Protein AF-A0A9X9M4N9-F1 (afdb_monomer)

Structure (mmCIF, N/CA/C/O backbone):
data_AF-A0A9X9M4N9-F1
#
_entry.id   AF-A0A9X9M4N9-F1
#
loop_
_atom_site.group_PDB
_atom_site.id
_atom_site.type_symbol
_atom_site.label_atom_id
_atom_site.label_alt_id
_atom_site.label_comp_id
_atom_site.label_asym_id
_atom_site.label_entity_id
_atom_site.label_seq_id
_atom_site.pdbx_PDB_ins_code
_atom_site.Cartn_x
_atom_site.Cartn_y
_atom_site.Cartn_z
_atom_site.occupancy
_atom_site.B_iso_or_equiv
_atom_site.auth_seq_id
_atom_site.auth_comp_id
_atom_site.auth_asym_id
_atom_site.auth_atom_id
_atom_site.pdbx_PDB_model_num
ATOM 1 N N . GLY A 1 1 ? -50.196 -6.928 41.229 1.00 51.41 1 GLY A N 1
ATOM 2 C CA . GLY A 1 1 ? -49.384 -5.800 40.722 1.00 51.41 1 GLY A CA 1
ATOM 3 C C . GLY A 1 1 ? -48.026 -5.806 41.400 1.00 51.41 1 GLY A C 1
ATOM 4 O O . GLY A 1 1 ? -47.978 -6.095 42.588 1.00 51.41 1 GLY A O 1
ATOM 5 N N . ARG A 1 2 ? -46.922 -5.563 40.679 1.00 54.19 2 ARG A N 1
ATOM 6 C CA . ARG A 1 2 ? -45.581 -5.487 41.298 1.00 54.19 2 ARG A CA 1
ATOM 7 C C . ARG A 1 2 ? -45.453 -4.186 42.097 1.00 54.19 2 ARG A C 1
ATOM 9 O O . ARG A 1 2 ? -45.786 -3.125 41.583 1.00 54.19 2 ARG A O 1
ATOM 16 N N . GLY A 1 3 ? -44.995 -4.278 43.347 1.00 59.34 3 GLY A N 1
ATOM 17 C CA . GLY A 1 3 ? -44.914 -3.141 44.268 1.00 59.34 3 GLY A CA 1
ATOM 18 C C . GLY A 1 3 ? -43.781 -2.142 43.954 1.00 59.34 3 GLY A C 1
ATOM 19 O O . GLY A 1 3 ? -42.784 -2.514 43.325 1.00 59.34 3 GLY A O 1
ATOM 20 N N . PRO A 1 4 ? -43.881 -0.891 44.446 1.00 64.69 4 PRO A N 1
ATOM 21 C CA . PRO A 1 4 ? -42.991 0.227 44.097 1.00 64.69 4 PRO A CA 1
ATOM 22 C C . PRO A 1 4 ? -41.491 -0.033 44.334 1.00 64.69 4 PRO A C 1
ATOM 24 O O . PRO A 1 4 ? -40.653 0.411 43.553 1.00 64.69 4 PRO A O 1
ATOM 27 N N . ARG A 1 5 ? -41.124 -0.832 45.346 1.00 63.84 5 ARG A N 1
ATOM 28 C CA . ARG A 1 5 ? -39.720 -1.192 45.640 1.00 63.84 5 ARG A CA 1
ATOM 29 C C . ARG A 1 5 ? -39.052 -2.030 44.539 1.00 63.84 5 ARG A C 1
ATOM 31 O O . ARG A 1 5 ? -37.854 -1.889 44.306 1.00 63.84 5 ARG A O 1
ATOM 38 N N . GLN A 1 6 ? -39.804 -2.883 43.839 1.00 64.31 6 GLN A N 1
ATOM 39 C CA . GLN A 1 6 ? -39.253 -3.722 42.763 1.00 64.31 6 GLN A CA 1
ATOM 40 C C . GLN A 1 6 ? -38.941 -2.907 41.500 1.00 64.31 6 GLN A C 1
ATOM 42 O O . GLN A 1 6 ? -37.981 -3.216 40.794 1.00 64.31 6 GLN A O 1
ATOM 47 N N . LEU A 1 7 ? -39.722 -1.851 41.244 1.00 65.50 7 LEU A N 1
ATOM 48 C CA . LEU A 1 7 ? -39.514 -0.932 40.124 1.00 65.50 7 LEU A CA 1
ATOM 49 C C . LEU A 1 7 ? -38.245 -0.090 40.322 1.00 65.50 7 LEU A C 1
ATOM 51 O O . LEU A 1 7 ? -37.432 -0.006 39.406 1.00 65.50 7 LEU A O 1
ATOM 55 N N . VAL A 1 8 ? -38.009 0.430 41.532 1.00 66.75 8 VAL A N 1
ATOM 56 C CA . VAL A 1 8 ? -36.787 1.188 41.875 1.00 66.75 8 VAL A CA 1
ATOM 57 C C . VAL A 1 8 ? -35.520 0.331 41.715 1.00 66.75 8 VAL A C 1
ATOM 59 O O . VAL A 1 8 ? -34.532 0.770 41.128 1.00 66.75 8 VAL A O 1
ATOM 62 N N . LEU A 1 9 ? -35.556 -0.932 42.158 1.00 68.81 9 LEU A N 1
ATOM 63 C CA . LEU A 1 9 ? -34.437 -1.872 41.992 1.00 68.81 9 LEU A CA 1
ATOM 64 C C . LEU A 1 9 ? -34.183 -2.253 40.524 1.00 68.81 9 LEU A C 1
ATOM 66 O O . LEU A 1 9 ? -33.038 -2.457 40.118 1.00 68.81 9 LEU A O 1
ATOM 70 N N . ALA A 1 10 ? -35.235 -2.384 39.713 1.00 70.75 10 ALA A N 1
ATOM 71 C CA . ALA A 1 10 ? -35.099 -2.614 38.275 1.00 70.75 10 ALA A CA 1
ATOM 72 C C . ALA A 1 10 ? -34.482 -1.397 37.563 1.00 70.75 10 ALA A C 1
ATOM 74 O O . ALA A 1 10 ? -33.602 -1.565 36.718 1.00 70.75 10 ALA A O 1
ATOM 75 N N . TRP A 1 11 ? -34.878 -0.187 37.962 1.00 71.19 11 TRP A N 1
ATOM 76 C CA . TRP A 1 11 ? -34.342 1.064 37.430 1.00 71.19 11 TRP A CA 1
ATOM 77 C C . TRP A 1 11 ? -32.851 1.235 37.758 1.00 71.19 11 TRP A C 1
ATOM 79 O O . TRP A 1 11 ? -32.049 1.482 36.862 1.00 71.19 11 TRP A O 1
ATOM 89 N N . SER A 1 12 ? -32.451 0.944 39.002 1.00 81.94 12 SER A N 1
ATOM 90 C CA . SER A 1 12 ? -31.039 0.957 39.415 1.00 81.94 12 SER A CA 1
ATOM 91 C C . SER A 1 12 ? -30.179 -0.057 38.645 1.00 81.94 12 SER A C 1
ATOM 93 O O . SER A 1 12 ? -29.041 0.237 38.283 1.00 81.94 12 SER A O 1
ATOM 95 N N . ARG A 1 13 ? -30.715 -1.248 38.339 1.00 87.38 13 ARG A N 1
ATOM 96 C CA . ARG A 1 13 ? -30.009 -2.247 37.515 1.00 87.38 13 ARG A CA 1
ATOM 97 C C . ARG A 1 13 ? -29.812 -1.775 36.079 1.00 87.38 13 ARG A C 1
ATOM 99 O O . ARG A 1 13 ? -28.719 -1.932 35.541 1.00 87.38 13 ARG A O 1
ATOM 106 N N . ARG A 1 14 ? -30.842 -1.170 35.482 1.00 91.19 14 ARG A N 1
ATOM 107 C CA . ARG A 1 14 ? -30.760 -0.604 34.130 1.00 91.19 14 ARG A CA 1
ATOM 108 C C . ARG A 1 14 ? -29.744 0.531 34.060 1.00 91.19 14 ARG A C 1
ATOM 110 O O . ARG A 1 14 ? -28.932 0.549 33.144 1.00 91.19 14 ARG A O 1
ATOM 117 N N . GLU A 1 15 ? -29.760 1.444 35.025 1.00 92.44 15 GLU A N 1
ATOM 118 C CA . GLU A 1 15 ? -28.806 2.554 35.072 1.00 92.44 15 GLU A CA 1
ATOM 119 C C . GLU A 1 15 ? -27.360 2.052 35.198 1.00 92.44 15 GLU A C 1
ATOM 121 O O . GLU A 1 15 ? -26.484 2.490 34.453 1.00 92.44 15 GLU A O 1
ATOM 126 N N . LYS A 1 16 ? -27.114 1.075 36.081 1.00 93.44 16 LYS A N 1
ATOM 127 C CA . LYS A 1 16 ?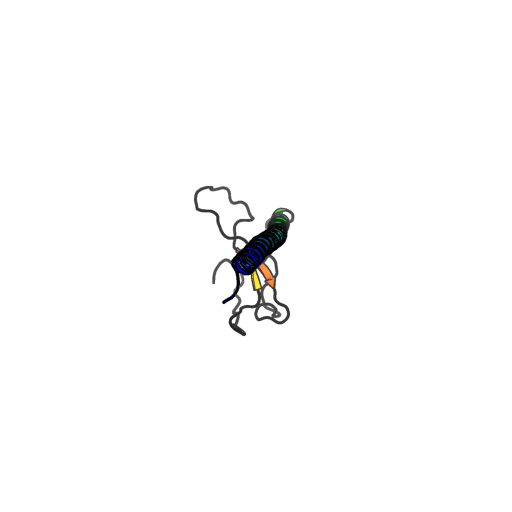 -25.798 0.429 36.205 1.00 93.44 16 LYS A CA 1
ATOM 128 C C . LYS A 1 16 ? -25.358 -0.233 34.897 1.00 93.44 16 LYS A C 1
ATOM 130 O O . LYS A 1 16 ? -24.210 -0.061 34.501 1.00 93.44 16 LYS A O 1
ATOM 135 N N . ALA A 1 17 ? -26.261 -0.940 34.216 1.00 94.81 17 ALA A N 1
ATOM 136 C CA . ALA A 1 17 ? -25.964 -1.58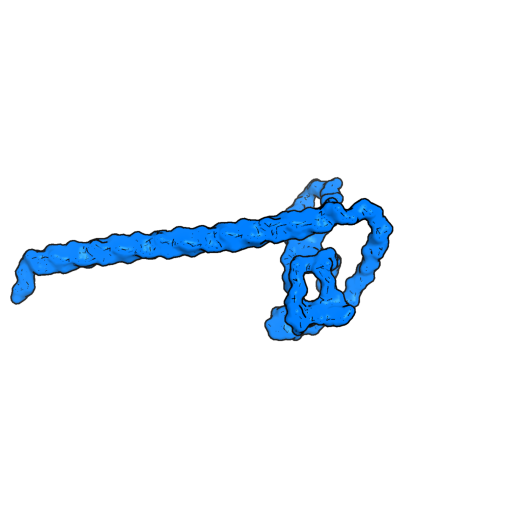5 32.938 1.00 94.81 17 ALA A CA 1
ATOM 137 C C . ALA A 1 17 ? -25.614 -0.566 31.840 1.00 94.81 17 ALA A C 1
ATOM 139 O O . ALA A 1 17 ? -24.614 -0.738 31.152 1.00 94.81 17 ALA A O 1
ATOM 140 N N . LEU A 1 18 ? -26.378 0.524 31.718 1.00 95.69 18 LEU A N 1
ATOM 141 C CA . LEU A 1 18 ? -26.106 1.582 30.738 1.00 95.69 18 LEU A CA 1
ATOM 142 C C . LEU A 1 18 ? -24.767 2.276 31.000 1.00 95.69 18 LEU A C 1
ATOM 144 O O . LEU A 1 18 ? -23.999 2.511 30.072 1.00 95.69 18 LEU A O 1
ATOM 148 N N . ARG A 1 19 ? -24.449 2.566 32.267 1.00 95.50 19 ARG A N 1
ATOM 149 C CA . ARG A 1 19 ? -23.144 3.133 32.639 1.00 95.50 19 ARG A CA 1
ATOM 150 C C . ARG A 1 19 ? -22.000 2.184 32.277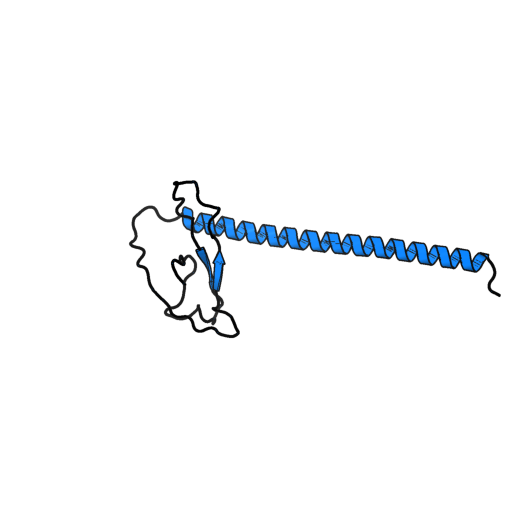 1.00 95.50 19 ARG A C 1
ATOM 152 O O . ARG A 1 19 ? -21.000 2.641 31.736 1.00 95.50 19 ARG A O 1
ATOM 159 N N . ALA A 1 20 ? -22.155 0.884 32.534 1.00 96.62 20 ALA A N 1
ATOM 160 C CA . ALA A 1 20 ? -21.158 -0.116 32.154 1.00 96.62 20 ALA A CA 1
ATOM 161 C C . ALA A 1 20 ? -20.969 -0.191 30.629 1.00 96.62 20 ALA A C 1
ATOM 163 O O . ALA A 1 20 ? -19.837 -0.224 30.160 1.00 96.62 20 ALA A O 1
ATOM 164 N N . GLN A 1 21 ? -22.059 -0.142 29.857 1.00 97.44 21 GLN A N 1
ATOM 165 C CA . GLN A 1 21 ? -22.004 -0.117 28.391 1.00 97.44 21 GLN A CA 1
ATOM 166 C C . GLN A 1 21 ? -21.294 1.131 27.852 1.00 97.44 21 GLN A C 1
ATOM 168 O O . GLN A 1 21 ? -20.479 1.015 26.943 1.00 97.44 21 GLN A O 1
ATOM 173 N N . LEU A 1 22 ? -21.557 2.311 28.424 1.00 97.94 22 LEU A N 1
ATOM 174 C CA . LEU A 1 22 ? -20.880 3.551 28.028 1.00 97.94 22 LEU A CA 1
ATOM 175 C C . LEU A 1 22 ? -19.369 3.495 28.277 1.00 97.94 22 LEU A C 1
ATOM 177 O O . LEU A 1 22 ? -18.597 3.929 27.425 1.00 97.94 22 LEU A O 1
ATOM 181 N N . TRP A 1 23 ? -18.945 2.955 29.423 1.00 97.62 23 TRP A N 1
ATOM 182 C CA . TRP A 1 23 ? -17.524 2.756 29.711 1.00 97.62 23 TRP A CA 1
ATOM 183 C C . TRP A 1 23 ? -16.887 1.750 28.757 1.00 97.62 23 TRP A C 1
ATOM 185 O O . TRP A 1 23 ? -15.853 2.060 28.178 1.00 97.62 23 TRP A O 1
ATOM 195 N N . ALA A 1 24 ? -17.533 0.604 28.520 1.00 97.88 24 ALA A N 1
ATOM 196 C CA . ALA A 1 24 ? -17.034 -0.396 27.578 1.00 97.88 24 ALA A CA 1
ATOM 197 C C . ALA A 1 24 ? -16.854 0.184 26.164 1.00 97.88 24 ALA A C 1
ATOM 199 O O . ALA A 1 24 ? -15.803 0.004 25.555 1.00 97.88 24 ALA A O 1
ATOM 200 N N . LEU A 1 25 ? -17.838 0.946 25.675 1.00 98.12 25 LEU A N 1
ATOM 201 C CA . LEU A 1 25 ? -17.764 1.595 24.364 1.00 98.12 25 LEU A CA 1
ATOM 202 C C . LEU A 1 25 ? -16.647 2.648 24.304 1.00 98.12 25 LEU A C 1
ATOM 204 O O . LEU A 1 25 ? -15.951 2.767 23.295 1.00 98.12 25 LEU A O 1
ATOM 208 N N . ARG A 1 26 ? -16.459 3.421 25.380 1.00 98.12 26 ARG A N 1
ATOM 209 C CA . ARG A 1 26 ? -15.367 4.396 25.477 1.00 98.12 26 ARG A CA 1
ATOM 210 C C . ARG A 1 26 ? -14.005 3.709 25.422 1.00 98.12 26 ARG A C 1
ATOM 212 O O . ARG A 1 26 ? -13.143 4.169 24.675 1.00 98.12 26 ARG A O 1
ATOM 219 N N . ASP A 1 27 ? -13.820 2.642 26.190 1.00 98.31 27 ASP A N 1
ATOM 220 C CA . ASP A 1 27 ? -12.565 1.891 26.227 1.00 98.31 27 ASP A CA 1
ATOM 221 C C . ASP A 1 27 ? -12.268 1.265 24.857 1.00 98.31 27 ASP A C 1
ATOM 223 O O . ASP A 1 27 ? -11.139 1.341 24.371 1.00 98.31 27 ASP A O 1
ATOM 227 N N . GLU A 1 28 ? -13.288 0.731 24.179 1.00 98.31 28 GLU A N 1
ATOM 228 C CA . GLU A 1 28 ? -13.169 0.203 22.817 1.00 98.31 28 GLU A CA 1
ATOM 229 C C . GLU A 1 28 ? -12.753 1.287 21.810 1.00 98.31 28 GLU A C 1
ATOM 231 O O . GLU A 1 28 ? -11.821 1.087 21.021 1.00 98.31 28 GLU A O 1
ATOM 236 N N . ALA A 1 29 ? -13.390 2.460 21.859 1.00 98.19 29 ALA A N 1
ATOM 237 C CA . ALA A 1 29 ? -13.042 3.590 21.003 1.00 98.19 29 ALA A CA 1
ATOM 238 C C . ALA A 1 29 ? -11.602 4.068 21.255 1.00 98.19 29 ALA A C 1
ATOM 240 O O . ALA A 1 29 ? -10.853 4.311 20.306 1.00 98.19 29 ALA A O 1
ATOM 241 N N . GLN A 1 30 ? -11.184 4.151 22.522 1.00 97.88 30 GLN A N 1
ATOM 242 C CA . GLN A 1 30 ? -9.820 4.534 22.896 1.00 97.88 30 GLN A CA 1
ATOM 243 C C . GLN A 1 30 ? -8.784 3.507 22.431 1.00 97.88 30 GLN A C 1
ATOM 245 O O . GLN A 1 30 ? -7.755 3.887 21.866 1.00 97.88 30 GLN A O 1
ATOM 250 N N . LEU A 1 31 ? -9.053 2.212 22.619 1.00 98.25 31 LEU A N 1
ATOM 251 C CA . LEU A 1 31 ? -8.169 1.141 22.164 1.00 98.25 31 LEU A CA 1
ATOM 252 C C . LEU A 1 31 ? -8.024 1.160 20.640 1.00 98.25 31 LEU A C 1
ATOM 254 O O . LEU A 1 31 ? -6.919 1.027 20.112 1.00 98.25 31 LEU A O 1
ATOM 258 N N . THR A 1 32 ? -9.132 1.366 19.933 1.00 97.81 32 THR A N 1
ATOM 259 C CA . THR A 1 32 ? -9.154 1.455 18.472 1.00 97.81 32 THR A CA 1
ATOM 260 C C . THR A 1 32 ? -8.362 2.667 17.987 1.00 97.81 32 THR A C 1
ATOM 262 O O . THR A 1 32 ? -7.497 2.523 17.122 1.00 97.81 32 THR A O 1
ATOM 265 N N . ALA A 1 33 ? -8.565 3.839 18.595 1.00 98.31 33 ALA A N 1
ATOM 266 C CA . ALA A 1 33 ? -7.801 5.044 18.282 1.00 98.31 33 ALA A CA 1
ATOM 267 C C . ALA A 1 33 ? -6.294 4.842 18.504 1.00 98.31 33 ALA A C 1
ATOM 269 O O . ALA A 1 33 ? -5.491 5.188 17.637 1.00 98.31 33 ALA A O 1
ATOM 270 N N . ARG A 1 34 ? -5.905 4.212 19.618 1.00 98.31 34 ARG A N 1
ATOM 271 C CA . ARG A 1 34 ? -4.500 3.903 19.911 1.00 98.31 34 ARG A CA 1
ATOM 272 C C . ARG A 1 34 ? -3.886 2.962 18.871 1.00 98.31 34 ARG A C 1
ATOM 274 O O . ARG A 1 34 ? -2.790 3.227 18.388 1.00 98.31 34 ARG A O 1
ATOM 281 N N . ARG A 1 35 ? -4.607 1.913 18.458 1.00 98.12 35 ARG A N 1
ATOM 282 C CA . ARG A 1 35 ? -4.154 1.001 17.389 1.00 98.12 35 ARG A CA 1
ATOM 283 C C . ARG A 1 35 ? -3.925 1.736 16.069 1.00 98.12 35 ARG A C 1
ATOM 285 O O . ARG A 1 35 ? -2.947 1.459 15.377 1.00 98.12 35 ARG A O 1
ATOM 292 N N . TYR A 1 36 ? -4.807 2.672 15.714 1.00 98.00 36 TYR A N 1
ATOM 293 C CA . TYR A 1 36 ? -4.614 3.505 14.526 1.00 98.00 36 TYR A CA 1
ATOM 294 C C . TYR A 1 36 ? -3.397 4.423 14.657 1.00 98.00 36 TYR A C 1
ATOM 296 O O . TYR A 1 36 ? -2.622 4.518 13.709 1.00 98.00 36 TYR A O 1
ATOM 304 N N . GLN A 1 37 ? -3.185 5.047 15.820 1.00 98.06 37 GLN A N 1
ATOM 305 C CA . GLN A 1 37 ? -2.001 5.875 16.077 1.00 98.06 37 GLN A CA 1
ATOM 306 C C . GLN A 1 37 ? -0.698 5.075 15.951 1.00 98.06 37 GLN A C 1
ATOM 308 O O . GLN A 1 37 ? 0.249 5.544 15.322 1.00 98.06 37 GLN A O 1
ATOM 313 N N . GLU A 1 38 ? -0.651 3.858 16.497 1.00 97.88 38 GLU A N 1
ATOM 314 C CA . GLU A 1 38 ? 0.511 2.966 16.402 1.00 97.88 38 GLU A CA 1
ATOM 315 C C . GLU A 1 38 ? 0.795 2.569 14.945 1.00 97.88 38 GLU A C 1
ATOM 317 O O . GLU A 1 38 ? 1.923 2.733 14.476 1.00 97.88 38 GLU A O 1
ATOM 322 N N . LYS A 1 39 ? -0.232 2.140 14.192 1.00 96.38 39 LYS A N 1
ATOM 323 C CA . LYS A 1 39 ? -0.103 1.834 12.754 1.00 96.38 39 LYS A CA 1
ATOM 324 C C . LYS A 1 39 ? 0.349 3.043 11.938 1.00 96.38 39 LYS A C 1
ATOM 326 O O . LYS A 1 39 ? 1.210 2.915 11.073 1.00 96.38 39 LYS A O 1
ATOM 331 N N . PHE A 1 40 ? -0.214 4.216 12.214 1.00 94.44 40 PHE A N 1
ATOM 332 C CA . PHE A 1 40 ? 0.169 5.453 11.542 1.00 94.44 40 PHE A CA 1
ATOM 333 C C . PHE A 1 40 ? 1.630 5.811 11.824 1.00 94.44 40 PHE A C 1
ATOM 335 O O . PHE A 1 40 ? 2.374 6.125 10.900 1.00 94.44 40 PHE A O 1
ATOM 342 N N . SER A 1 41 ? 2.065 5.710 13.081 1.00 95.56 41 SER A N 1
ATOM 343 C CA . SER A 1 41 ? 3.457 5.951 13.466 1.00 95.56 41 SER A CA 1
ATOM 344 C C . SER A 1 41 ? 4.420 5.016 12.726 1.00 95.56 41 SER A C 1
ATOM 346 O O . SER A 1 41 ? 5.422 5.472 12.176 1.00 95.56 41 SER A O 1
ATOM 348 N N . GLN A 1 42 ? 4.077 3.726 12.626 1.00 94.19 42 GLN A N 1
ATOM 349 C CA . GLN A 1 42 ? 4.846 2.746 11.851 1.00 94.19 42 GLN A CA 1
ATOM 350 C C . GLN A 1 42 ? 4.913 3.116 10.363 1.00 94.19 42 GLN A C 1
ATOM 352 O O . GLN A 1 42 ? 5.997 3.118 9.781 1.00 94.19 42 GLN A O 1
ATOM 357 N N . TYR A 1 43 ? 3.779 3.482 9.760 1.00 90.56 43 TYR A N 1
ATOM 358 C CA . TYR A 1 43 ? 3.724 3.914 8.364 1.00 90.56 43 TYR A CA 1
ATOM 359 C C . TYR A 1 43 ? 4.586 5.162 8.115 1.00 90.56 43 TYR A C 1
ATOM 361 O O . TYR A 1 43 ? 5.390 5.189 7.187 1.00 90.56 43 TYR A O 1
ATOM 369 N N . MET A 1 44 ? 4.497 6.174 8.980 1.00 89.94 44 MET A N 1
ATOM 370 C CA . MET A 1 44 ? 5.290 7.401 8.843 1.00 89.94 44 MET A CA 1
ATOM 371 C C . MET A 1 44 ? 6.786 7.165 9.076 1.00 89.94 44 MET A C 1
ATOM 373 O O . MET A 1 44 ? 7.616 7.813 8.436 1.00 89.94 44 MET A O 1
ATOM 377 N N . ALA A 1 45 ? 7.151 6.236 9.963 1.00 90.31 45 ALA A N 1
ATOM 378 C CA . ALA A 1 45 ? 8.538 5.808 10.117 1.00 90.31 45 ALA A CA 1
ATOM 379 C C . ALA A 1 45 ? 9.056 5.131 8.838 1.00 90.31 45 ALA A C 1
ATOM 381 O O . ALA A 1 45 ? 10.162 5.441 8.399 1.00 90.31 45 ALA A O 1
ATOM 382 N N . HIS A 1 46 ? 8.242 4.280 8.205 1.00 88.44 46 HIS A N 1
ATOM 383 C CA . HIS A 1 46 ? 8.575 3.653 6.926 1.00 88.44 46 HIS A CA 1
ATOM 384 C C . HIS A 1 46 ? 8.783 4.692 5.812 1.00 88.44 46 HIS A C 1
ATOM 386 O O . HIS A 1 46 ? 9.825 4.673 5.163 1.00 88.44 46 HIS A O 1
ATOM 392 N N . VAL A 1 47 ? 7.873 5.666 5.666 1.00 87.31 47 VAL A N 1
ATOM 393 C CA . VAL A 1 47 ? 8.019 6.773 4.697 1.00 87.31 47 VAL A CA 1
ATOM 394 C C . VAL A 1 47 ? 9.302 7.574 4.945 1.00 87.31 47 VAL A C 1
ATOM 396 O O . VAL A 1 47 ? 10.025 7.896 4.005 1.00 87.31 47 VAL A O 1
ATOM 399 N N . ARG A 1 48 ? 9.623 7.881 6.210 1.00 86.50 48 ARG A N 1
ATOM 400 C CA . ARG A 1 48 ? 10.840 8.628 6.562 1.00 86.50 48 ARG A CA 1
ATOM 401 C C . ARG A 1 48 ? 12.114 7.855 6.233 1.00 86.50 48 ARG A C 1
ATOM 403 O O . ARG A 1 48 ? 13.077 8.466 5.781 1.00 86.50 48 ARG A O 1
ATOM 410 N N . ASN A 1 49 ? 12.138 6.554 6.504 1.00 86.88 49 ASN A N 1
ATOM 411 C CA . ASN A 1 49 ? 13.292 5.717 6.196 1.00 86.88 49 ASN A CA 1
ATOM 412 C C . ASN A 1 49 ? 13.491 5.621 4.683 1.00 86.88 49 ASN A C 1
ATOM 414 O O . ASN A 1 49 ? 14.579 5.925 4.221 1.00 86.88 49 ASN A O 1
ATOM 418 N N . PHE A 1 50 ? 12.425 5.382 3.917 1.00 86.00 50 PHE A N 1
ATOM 419 C CA . PHE A 1 50 ? 12.514 5.369 2.457 1.00 86.00 50 PHE A CA 1
ATOM 420 C C . PHE A 1 50 ? 13.020 6.703 1.890 1.00 86.00 50 PHE A C 1
ATOM 422 O O . PHE A 1 50 ? 13.897 6.732 1.036 1.00 86.00 50 PHE A O 1
ATOM 429 N N . ALA A 1 51 ? 12.526 7.836 2.403 1.00 80.44 51 ALA A N 1
ATOM 430 C CA . ALA A 1 51 ? 13.019 9.151 1.989 1.00 80.44 51 ALA A CA 1
ATOM 431 C C . ALA A 1 51 ? 14.516 9.353 2.302 1.00 80.44 51 ALA A C 1
ATOM 433 O O . ALA A 1 51 ? 15.211 10.052 1.567 1.00 80.44 51 ALA A O 1
ATOM 434 N N . ARG A 1 52 ? 15.029 8.743 3.381 1.00 81.12 52 ARG A N 1
ATOM 435 C CA . ARG A 1 52 ? 16.468 8.730 3.686 1.00 81.12 52 ARG A CA 1
ATOM 436 C C . ARG A 1 52 ? 17.240 7.817 2.746 1.00 81.12 52 ARG A C 1
ATOM 438 O O . ARG A 1 52 ? 18.328 8.208 2.348 1.00 81.12 52 ARG A O 1
ATOM 445 N N . ASP A 1 53 ? 16.691 6.663 2.389 1.00 80.94 53 ASP A N 1
ATOM 446 C CA . ASP A 1 53 ? 17.328 5.728 1.458 1.00 80.94 53 ASP A CA 1
ATOM 447 C C . ASP A 1 53 ? 17.501 6.382 0.076 1.00 80.94 53 ASP A C 1
ATOM 449 O O . ASP A 1 53 ? 18.570 6.285 -0.523 1.00 80.94 53 ASP A O 1
ATOM 453 N N . LEU A 1 54 ? 16.519 7.185 -0.357 1.00 74.88 54 LEU A N 1
ATOM 454 C CA . LEU A 1 54 ? 16.644 8.037 -1.545 1.00 74.88 54 LEU A CA 1
ATOM 455 C C . LEU A 1 54 ? 17.692 9.160 -1.389 1.00 74.88 54 LEU A C 1
ATOM 457 O O . LEU A 1 54 ? 18.379 9.502 -2.347 1.00 74.88 54 LEU A O 1
ATOM 461 N N . GLY A 1 55 ? 17.803 9.770 -0.202 1.00 62.97 55 GLY A N 1
ATOM 462 C CA . GLY A 1 55 ? 18.662 10.940 0.047 1.00 62.97 55 GLY A CA 1
ATOM 463 C C . GLY A 1 55 ? 20.090 10.642 0.529 1.00 62.97 55 GLY A C 1
ATOM 464 O O . GLY A 1 55 ? 20.923 11.546 0.554 1.00 62.97 55 GLY A O 1
ATOM 465 N N . GLY A 1 56 ? 20.385 9.409 0.947 1.00 56.41 56 GLY A N 1
ATOM 466 C CA . GLY A 1 56 ? 21.639 9.028 1.607 1.00 56.41 56 GLY A CA 1
ATOM 467 C C . GLY A 1 56 ? 22.686 8.369 0.706 1.00 56.41 56 GLY A C 1
ATOM 468 O O . GLY A 1 56 ? 23.776 8.071 1.189 1.00 56.41 56 GLY A O 1
ATOM 469 N N . GLY A 1 57 ? 22.371 8.118 -0.571 1.00 52.84 57 GLY A N 1
ATOM 470 C CA . GLY A 1 57 ? 23.112 7.141 -1.376 1.00 52.84 57 GLY A CA 1
ATOM 471 C C . GLY A 1 57 ? 23.826 7.627 -2.635 1.00 52.84 57 GLY A C 1
ATOM 472 O O . GLY A 1 57 ? 24.813 6.993 -2.997 1.00 52.84 57 GLY A O 1
ATOM 473 N N . HIS A 1 58 ? 23.419 8.711 -3.306 1.00 51.97 58 HIS A N 1
ATOM 474 C CA . HIS A 1 58 ? 23.999 9.064 -4.614 1.00 51.97 58 HIS A CA 1
ATOM 475 C C . HIS A 1 58 ? 24.291 10.557 -4.776 1.00 51.97 58 HIS A C 1
ATOM 477 O O . HIS A 1 58 ? 23.468 11.350 -5.220 1.00 51.97 58 HIS A O 1
ATOM 483 N N . GLY A 1 59 ? 25.541 10.920 -4.488 1.00 51.78 59 GLY A N 1
ATOM 484 C CA . GLY A 1 59 ? 26.223 11.874 -5.351 1.00 51.78 59 GLY A CA 1
ATOM 485 C C . GLY A 1 59 ? 26.561 11.195 -6.684 1.00 51.78 59 GLY A C 1
ATOM 486 O O . GLY A 1 59 ? 26.981 10.040 -6.672 1.00 51.78 59 GLY A O 1
ATOM 487 N N . ARG A 1 60 ? 26.453 11.966 -7.776 1.00 49.75 60 ARG A N 1
ATOM 488 C CA . ARG A 1 60 ? 26.815 11.669 -9.179 1.00 49.75 60 ARG A CA 1
ATOM 489 C C . ARG A 1 60 ? 25.781 10.887 -9.981 1.00 49.75 60 ARG A C 1
ATOM 491 O O . ARG A 1 60 ? 25.645 9.688 -9.794 1.00 49.75 60 ARG A O 1
ATOM 498 N N . ASP A 1 61 ? 25.145 11.578 -10.929 1.00 51.62 61 ASP A N 1
ATOM 499 C CA . ASP A 1 61 ? 25.306 11.360 -12.379 1.00 51.62 61 ASP A CA 1
ATOM 500 C C . ASP A 1 61 ? 25.417 9.905 -12.883 1.00 51.62 61 ASP A C 1
ATOM 502 O O . ASP A 1 61 ? 26.113 9.628 -13.858 1.00 51.62 61 ASP A O 1
ATOM 506 N N . GLY A 1 62 ? 24.747 8.952 -12.238 1.00 56.09 62 GLY A N 1
ATOM 507 C CA . GLY A 1 62 ? 24.390 7.691 -12.866 1.00 56.09 62 GLY A CA 1
ATOM 508 C C . GLY A 1 62 ? 23.249 7.990 -13.823 1.00 56.09 62 GLY A C 1
ATOM 509 O O . GLY A 1 62 ? 22.215 8.502 -13.400 1.00 56.09 62 GLY A O 1
ATOM 510 N N . GLU A 1 63 ? 23.439 7.743 -15.115 1.00 59.31 63 GLU A N 1
ATOM 511 C CA . GLU A 1 63 ? 22.389 7.911 -16.117 1.00 59.31 63 GLU A CA 1
ATOM 512 C C . GLU A 1 63 ? 21.198 7.004 -15.770 1.00 59.31 63 GLU A C 1
ATOM 514 O O . GLU A 1 63 ? 21.166 5.824 -16.116 1.00 59.31 63 GLU A O 1
ATOM 519 N N . HIS A 1 64 ? 20.207 7.541 -15.055 1.00 71.12 64 HIS A N 1
ATOM 520 C CA . HIS A 1 64 ? 18.930 6.869 -14.866 1.00 71.12 64 HIS A CA 1
ATOM 521 C C . HIS A 1 64 ? 18.239 6.823 -16.226 1.00 71.12 64 HIS A C 1
ATOM 523 O O . HIS A 1 64 ? 17.678 7.817 -16.693 1.00 71.12 64 HIS A O 1
ATOM 529 N N . LYS A 1 65 ? 18.329 5.674 -16.896 1.00 82.81 65 LYS A N 1
ATOM 530 C CA . LYS A 1 65 ? 17.688 5.476 -18.189 1.00 82.81 65 LYS A CA 1
ATOM 531 C C . LYS A 1 65 ? 16.200 5.196 -17.965 1.00 82.81 65 LYS A C 1
ATOM 533 O O . LYS A 1 65 ? 15.879 4.209 -17.305 1.00 82.81 65 LYS A O 1
ATOM 538 N N . PRO A 1 66 ? 15.289 6.020 -18.510 1.00 88.75 66 PRO A N 1
ATOM 539 C CA . PRO A 1 66 ? 13.871 5.719 -18.440 1.00 88.75 66 PRO A CA 1
ATOM 540 C C . PRO A 1 66 ? 13.585 4.430 -19.212 1.00 88.75 66 PRO A C 1
ATOM 542 O O . PRO A 1 66 ? 14.146 4.191 -20.287 1.00 88.75 66 PRO A O 1
ATOM 545 N N . PHE A 1 67 ? 12.694 3.617 -18.664 1.00 92.12 67 PHE A N 1
ATOM 546 C CA . PHE A 1 67 ? 12.152 2.443 -19.326 1.00 92.12 67 PHE A CA 1
ATOM 547 C C . PHE A 1 67 ? 10.632 2.441 -19.189 1.00 92.12 67 PHE A C 1
ATOM 549 O O . PHE A 1 67 ? 10.066 3.091 -18.310 1.00 92.12 67 PHE A O 1
ATOM 556 N N . THR A 1 68 ? 9.976 1.738 -20.104 1.00 94.44 68 THR A N 1
ATOM 557 C CA . THR A 1 68 ? 8.524 1.585 -20.121 1.00 94.44 68 THR A CA 1
ATOM 558 C C . THR A 1 68 ? 8.211 0.116 -19.935 1.00 94.44 68 THR A C 1
ATOM 560 O O . THR A 1 68 ? 8.775 -0.727 -20.631 1.00 94.44 68 THR A O 1
ATOM 563 N N . ILE A 1 69 ? 7.287 -0.169 -19.028 1.00 94.81 69 ILE A N 1
ATOM 564 C CA . ILE A 1 69 ? 6.743 -1.506 -18.812 1.00 94.81 69 ILE A CA 1
ATOM 565 C C . ILE A 1 69 ? 5.248 -1.493 -19.087 1.00 94.81 69 ILE A C 1
ATOM 567 O O . ILE A 1 69 ? 4.582 -0.467 -18.939 1.00 94.81 69 ILE A O 1
ATOM 571 N N . VAL A 1 70 ? 4.715 -2.652 -19.454 1.00 95.25 70 VAL A N 1
ATOM 572 C CA . VAL A 1 70 ? 3.275 -2.866 -19.572 1.00 95.25 70 VAL A CA 1
ATOM 573 C C . VAL A 1 70 ? 2.884 -3.899 -18.531 1.00 95.25 70 VAL A C 1
ATOM 575 O O . VAL A 1 70 ? 3.316 -5.048 -18.588 1.00 95.25 70 VAL A O 1
ATOM 578 N N . LEU A 1 71 ? 2.070 -3.477 -17.569 1.00 95.25 71 LEU A N 1
ATOM 579 C CA . LEU A 1 71 ? 1.536 -4.354 -16.538 1.00 95.25 71 LEU A CA 1
ATOM 580 C C . LEU A 1 71 ? 0.095 -4.717 -16.879 1.00 95.25 71 LEU A C 1
ATOM 582 O O . LEU A 1 71 ? -0.755 -3.847 -17.066 1.00 95.25 71 LEU A O 1
ATOM 586 N N . GLU A 1 72 ? -0.185 -6.013 -16.925 1.00 94.62 72 GLU A N 1
ATOM 587 C CA . GLU A 1 72 ? -1.547 -6.515 -17.039 1.00 94.62 72 GLU A CA 1
ATOM 588 C C . GLU A 1 72 ? -2.159 -6.616 -15.647 1.00 94.62 72 GLU A C 1
ATOM 590 O O . GLU A 1 72 ? -1.558 -7.145 -14.712 1.00 94.62 72 GLU A O 1
ATOM 595 N N . ARG A 1 73 ? -3.362 -6.069 -15.493 1.00 95.38 73 ARG A N 1
ATOM 596 C CA . ARG A 1 73 ? -4.042 -6.059 -14.205 1.00 95.38 73 ARG A CA 1
ATOM 597 C C . ARG A 1 73 ? -4.503 -7.468 -13.851 1.00 95.38 73 ARG A C 1
ATOM 599 O O . ARG A 1 73 ? -5.278 -8.065 -14.593 1.00 95.38 73 ARG A O 1
ATOM 606 N N . GLU A 1 74 ? -4.113 -7.944 -12.676 1.00 95.44 74 GLU A N 1
ATOM 607 C CA . GLU A 1 74 ? -4.583 -9.214 -12.128 1.00 95.44 74 GLU A CA 1
ATOM 608 C C . GLU A 1 74 ? -5.353 -8.954 -10.833 1.00 95.44 74 GLU A C 1
ATOM 610 O O . GLU A 1 74 ? -4.889 -8.221 -9.953 1.00 95.44 74 GLU A O 1
ATOM 615 N N . ASN A 1 75 ? -6.555 -9.528 -10.722 1.00 93.50 75 ASN A N 1
ATOM 616 C CA . ASN A 1 75 ? -7.442 -9.348 -9.566 1.00 93.50 75 ASN A CA 1
ATOM 617 C C . ASN A 1 75 ? -7.636 -7.864 -9.184 1.00 93.50 75 ASN A C 1
ATOM 619 O O . ASN A 1 75 ? -7.610 -7.507 -8.010 1.00 93.50 75 ASN A O 1
ATOM 623 N N . ASP A 1 76 ? -7.775 -6.991 -10.187 1.00 94.12 76 ASP A N 1
ATOM 624 C CA . ASP A 1 76 ? -7.876 -5.532 -10.032 1.00 94.12 76 ASP A CA 1
ATOM 625 C C . ASP A 1 76 ? -6.654 -4.820 -9.421 1.00 94.12 76 ASP A C 1
ATOM 627 O O . ASP A 1 76 ? -6.741 -3.663 -8.998 1.00 94.12 76 ASP A O 1
ATOM 631 N N . THR A 1 77 ? -5.476 -5.447 -9.446 1.00 95.81 77 THR A N 1
ATOM 632 C CA . THR A 1 77 ? -4.232 -4.864 -8.925 1.00 95.81 77 THR A CA 1
ATOM 633 C C . THR A 1 77 ? -3.083 -4.932 -9.932 1.00 95.81 77 THR A C 1
ATOM 635 O O . THR A 1 77 ? -3.108 -5.723 -10.870 1.00 95.81 77 THR A O 1
ATOM 638 N N . LEU A 1 78 ? -2.072 -4.081 -9.733 1.00 96.88 78 LEU A N 1
ATOM 639 C CA . LEU A 1 78 ? -0.799 -4.128 -10.466 1.00 96.88 78 LEU A CA 1
ATOM 640 C C . LEU A 1 78 ? 0.343 -4.732 -9.626 1.00 96.88 78 LEU A C 1
ATOM 642 O O . LEU A 1 78 ? 1.456 -4.866 -10.110 1.00 96.88 78 LEU A O 1
ATOM 646 N N . GLY A 1 79 ? 0.089 -5.093 -8.364 1.00 96.94 79 GLY A N 1
ATOM 647 C CA . GLY A 1 79 ? 1.078 -5.767 -7.518 1.00 96.94 79 GLY A CA 1
ATOM 648 C C . GLY A 1 79 ? 2.198 -4.884 -6.955 1.00 96.94 79 GLY A C 1
ATOM 649 O O . GLY A 1 79 ? 3.254 -5.410 -6.634 1.00 96.94 79 GLY A O 1
ATOM 650 N N . PHE A 1 80 ? 2.007 -3.572 -6.796 1.00 97.19 80 PHE A N 1
ATOM 651 C CA . PHE A 1 80 ? 2.988 -2.709 -6.127 1.00 97.19 80 PHE A CA 1
ATOM 652 C C . PHE A 1 80 ? 2.326 -1.582 -5.325 1.00 97.19 80 PHE A C 1
ATOM 654 O O . PHE A 1 80 ? 1.174 -1.218 -5.568 1.00 97.19 80 PHE A O 1
ATOM 661 N N . ASN A 1 81 ? 3.069 -1.023 -4.370 1.00 95.94 81 ASN A N 1
ATOM 662 C CA . ASN A 1 81 ? 2.691 0.170 -3.619 1.00 95.94 81 ASN A CA 1
ATOM 663 C C . ASN A 1 81 ? 3.575 1.345 -4.021 1.00 95.94 81 ASN A C 1
ATOM 665 O O . ASN A 1 81 ? 4.756 1.174 -4.325 1.00 95.94 81 ASN A O 1
ATOM 669 N N . ILE A 1 82 ? 3.014 2.545 -3.921 1.00 94.19 82 ILE A N 1
ATOM 670 C CA . ILE A 1 82 ? 3.733 3.795 -4.143 1.00 94.19 82 ILE A CA 1
ATOM 671 C C . ILE A 1 82 ? 3.844 4.607 -2.859 1.00 94.19 82 ILE A C 1
ATOM 673 O O . ILE A 1 8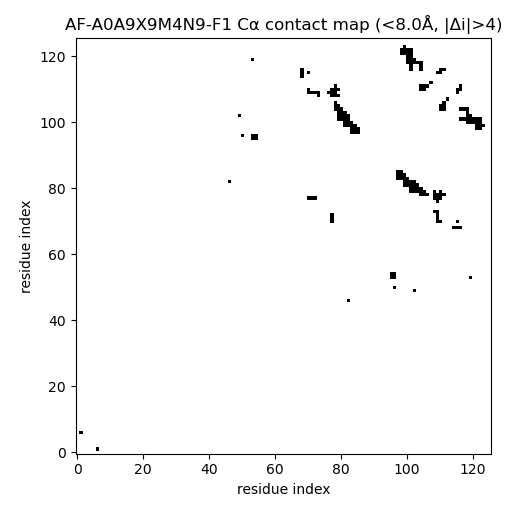2 ? 3.009 4.485 -1.960 1.00 94.19 82 ILE A O 1
ATOM 677 N N . ILE A 1 83 ? 4.858 5.461 -2.787 1.00 90.94 83 ILE A N 1
ATOM 678 C CA . ILE A 1 83 ? 4.947 6.555 -1.819 1.00 90.94 83 ILE A CA 1
ATOM 679 C C . ILE A 1 83 ? 5.404 7.844 -2.505 1.00 90.94 83 ILE A C 1
ATOM 681 O O . ILE A 1 83 ? 5.850 7.833 -3.651 1.00 90.94 83 ILE A O 1
ATOM 685 N N . GLY A 1 84 ? 5.310 8.958 -1.784 1.00 87.69 84 GLY A N 1
ATOM 686 C CA . GLY A 1 84 ? 5.637 10.280 -2.306 1.00 87.69 84 GLY A CA 1
ATOM 687 C C . GLY A 1 84 ? 4.425 10.972 -2.930 1.00 87.69 84 GLY A C 1
ATOM 688 O O . GLY A 1 84 ? 3.296 10.783 -2.475 1.00 87.69 84 GLY A O 1
ATOM 689 N N . GLY A 1 85 ? 4.673 11.802 -3.940 1.00 81.06 85 GLY A N 1
ATOM 690 C CA . GLY A 1 85 ? 3.740 12.810 -4.450 1.00 81.06 85 GLY A CA 1
ATOM 691 C C . GLY A 1 85 ? 4.075 14.218 -3.936 1.00 81.06 85 GLY A C 1
ATOM 692 O O . GLY A 1 85 ? 4.643 14.385 -2.857 1.00 81.06 85 GLY A O 1
ATOM 693 N N . ARG A 1 86 ? 3.770 15.247 -4.736 1.00 66.88 86 ARG A N 1
ATOM 694 C CA . ARG A 1 86 ? 4.139 16.641 -4.431 1.00 66.88 86 ARG A CA 1
ATOM 695 C C . ARG A 1 86 ? 3.302 17.246 -3.295 1.00 66.88 86 ARG A C 1
ATOM 697 O O . ARG A 1 86 ? 2.076 17.126 -3.336 1.00 66.88 86 ARG A O 1
ATOM 704 N N . PRO A 1 87 ? 3.891 18.051 -2.391 1.00 58.19 87 PRO A N 1
ATOM 705 C CA . PRO A 1 87 ? 3.233 19.238 -1.870 1.00 58.19 87 PRO A CA 1
ATOM 706 C C . PRO A 1 87 ? 3.356 20.381 -2.894 1.00 58.19 87 PRO A C 1
ATOM 708 O O . PRO A 1 87 ? 4.447 20.717 -3.332 1.00 58.19 87 PRO A O 1
ATOM 711 N N . ASN A 1 88 ? 2.207 20.937 -3.281 1.00 48.84 88 ASN A N 1
ATOM 712 C CA . ASN A 1 88 ? 1.969 22.143 -4.086 1.00 48.84 88 ASN A CA 1
ATOM 713 C C . ASN A 1 88 ? 3.175 22.996 -4.548 1.00 48.84 88 ASN A C 1
ATOM 715 O O . ASN A 1 88 ? 3.980 23.479 -3.755 1.00 48.84 88 ASN A O 1
ATOM 719 N N . GLN A 1 89 ? 3.153 23.288 -5.855 1.00 51.19 89 GLN A N 1
ATOM 720 C CA . GLN A 1 89 ? 3.907 24.314 -6.584 1.00 51.19 89 GLN A CA 1
ATOM 721 C C . GLN A 1 89 ? 4.190 25.548 -5.713 1.00 51.19 89 GLN A C 1
ATOM 723 O O . GLN A 1 89 ? 3.234 26.199 -5.310 1.00 51.19 89 GLN A O 1
ATOM 728 N N . ASN A 1 90 ? 5.467 25.846 -5.422 1.00 55.06 90 ASN A N 1
ATOM 729 C CA . ASN A 1 90 ? 6.007 27.215 -5.265 1.00 55.06 90 ASN A CA 1
ATOM 730 C C . ASN A 1 90 ? 7.494 27.277 -4.876 1.00 55.06 90 ASN A C 1
ATOM 732 O O . ASN A 1 90 ? 8.093 28.337 -5.034 1.00 55.06 90 ASN A O 1
ATOM 736 N N . ASN A 1 91 ? 8.132 26.185 -4.447 1.00 50.19 91 ASN A N 1
ATOM 737 C CA . ASN A 1 91 ? 9.549 26.234 -4.078 1.00 50.19 91 ASN A CA 1
ATOM 738 C C . ASN A 1 91 ? 10.408 25.552 -5.145 1.00 50.19 91 ASN A C 1
ATOM 740 O O . ASN A 1 91 ? 10.419 24.332 -5.272 1.00 50.19 91 ASN A O 1
ATOM 744 N N . LYS A 1 92 ? 11.119 26.377 -5.924 1.00 50.81 92 LYS A N 1
ATOM 745 C CA . LYS A 1 92 ? 12.163 25.997 -6.891 1.00 50.81 92 LYS A CA 1
ATOM 746 C C . LYS A 1 92 ? 13.434 25.529 -6.176 1.00 50.81 92 LYS A C 1
ATOM 748 O O . LYS A 1 92 ? 14.517 26.050 -6.421 1.00 50.81 92 LYS A O 1
ATOM 753 N N . GLU A 1 93 ? 13.292 24.589 -5.261 1.00 51.62 93 GLU A N 1
ATOM 754 C CA . GLU A 1 93 ? 14.428 23.889 -4.685 1.00 51.62 93 GLU A CA 1
ATOM 755 C C . GLU A 1 93 ? 14.123 22.411 -4.870 1.00 51.62 93 GLU A C 1
ATOM 757 O O . GLU A 1 93 ? 13.376 21.804 -4.102 1.00 51.62 93 GLU A O 1
ATOM 762 N N . GLU A 1 94 ? 14.598 21.890 -6.003 1.00 53.88 94 GLU A N 1
ATOM 763 C CA . GLU A 1 94 ? 14.508 20.487 -6.389 1.00 53.88 94 GLU A CA 1
ATOM 764 C C . GLU A 1 94 ? 15.181 19.647 -5.307 1.00 53.88 94 GLU A C 1
ATOM 766 O O . GLU A 1 94 ? 16.370 19.339 -5.349 1.00 53.88 94 GLU A O 1
ATOM 771 N N . THR A 1 95 ? 14.412 19.296 -4.284 1.00 54.50 95 THR A N 1
ATOM 772 C CA . THR A 1 95 ? 14.827 18.265 -3.353 1.00 54.50 95 THR A CA 1
ATOM 773 C C . THR A 1 95 ? 14.684 16.970 -4.139 1.00 54.50 95 THR A C 1
ATOM 775 O O . THR A 1 95 ? 13.579 16.606 -4.536 1.00 54.50 95 THR A O 1
ATOM 778 N N . SER A 1 96 ? 15.793 16.277 -4.380 1.00 57.62 96 SER A N 1
ATOM 779 C CA . SER A 1 96 ? 15.925 15.038 -5.169 1.00 57.62 96 SER A CA 1
ATOM 780 C C . SER A 1 96 ? 15.027 13.870 -4.711 1.00 57.62 96 SER A C 1
ATOM 782 O O . SER A 1 96 ? 14.987 12.826 -5.355 1.00 57.62 96 SER A O 1
ATOM 784 N N . ALA A 1 97 ? 14.259 14.068 -3.637 1.00 60.44 97 ALA A N 1
ATOM 785 C CA . ALA A 1 97 ? 13.236 13.171 -3.111 1.00 60.44 97 ALA A CA 1
ATOM 786 C C . ALA A 1 97 ? 11.793 13.507 -3.563 1.00 60.44 97 ALA A C 1
ATOM 788 O O . ALA A 1 97 ? 10.855 12.837 -3.130 1.00 60.44 97 ALA A O 1
ATOM 789 N N . GLU A 1 98 ? 11.569 14.537 -4.393 1.00 74.44 98 GLU A N 1
ATOM 790 C CA . GLU A 1 98 ? 10.237 14.825 -4.946 1.00 74.44 98 GLU A CA 1
ATOM 791 C C . GLU A 1 98 ? 9.904 13.862 -6.104 1.00 74.44 98 GLU A C 1
ATOM 793 O O . GLU A 1 98 ? 10.576 13.826 -7.142 1.00 74.44 98 GLU A O 1
ATOM 798 N N . GLY A 1 99 ? 8.835 13.079 -5.946 1.00 84.44 99 GLY A N 1
ATOM 799 C CA . GLY A 1 99 ? 8.390 12.116 -6.953 1.00 84.44 99 GLY A CA 1
ATOM 800 C C . GLY A 1 99 ? 7.4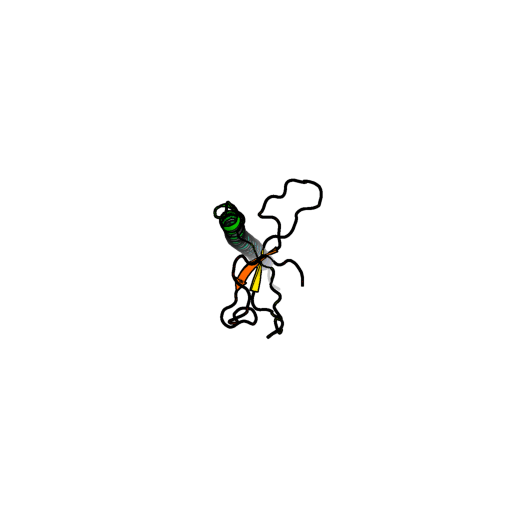16 11.083 -6.401 1.00 84.44 99 GLY A C 1
ATOM 801 O O . GLY A 1 99 ? 7.116 11.080 -5.208 1.00 84.44 99 GLY A O 1
ATOM 802 N N . ILE A 1 100 ? 6.914 10.225 -7.287 1.00 91.38 100 ILE A N 1
ATOM 803 C CA . ILE A 1 100 ? 6.162 9.019 -6.934 1.00 91.38 100 ILE A CA 1
ATOM 804 C C . ILE A 1 100 ? 7.122 7.843 -7.095 1.00 91.38 100 ILE A C 1
ATOM 806 O O . ILE A 1 100 ? 7.712 7.687 -8.162 1.00 91.38 100 ILE A O 1
ATOM 810 N N . TYR A 1 101 ? 7.284 7.043 -6.046 1.00 92.75 101 TYR A N 1
ATOM 811 C CA . TYR A 1 101 ? 8.267 5.962 -6.005 1.00 92.75 101 TYR A CA 1
ATOM 812 C C . TYR A 1 101 ? 7.635 4.642 -5.593 1.00 92.75 101 TYR A C 1
ATOM 814 O O . TYR A 1 101 ? 6.736 4.631 -4.749 1.00 92.75 101 TYR A O 1
ATOM 822 N N . VAL A 1 102 ? 8.142 3.536 -6.128 1.00 94.69 102 VAL A N 1
ATOM 823 C CA . VAL A 1 102 ? 7.744 2.180 -5.733 1.00 94.69 102 VAL A CA 1
ATOM 824 C C . VAL A 1 102 ? 8.314 1.860 -4.350 1.00 94.69 102 VAL A C 1
ATOM 826 O O . VAL A 1 102 ? 9.527 1.832 -4.155 1.00 94.69 102 VAL A O 1
ATOM 829 N N . SER A 1 103 ? 7.437 1.613 -3.375 1.00 94.38 103 SER A N 1
ATOM 830 C CA . SER A 1 103 ? 7.821 1.306 -1.986 1.00 94.38 103 SER A CA 1
ATOM 831 C C . SER A 1 103 ? 7.785 -0.177 -1.650 1.00 94.38 103 SER A C 1
ATOM 833 O O . SER A 1 103 ? 8.436 -0.620 -0.704 1.00 94.38 103 SER A O 1
ATOM 835 N N . LYS A 1 104 ? 6.993 -0.950 -2.395 1.00 95.19 104 LYS A N 1
ATOM 836 C CA . LYS A 1 104 ? 6.835 -2.387 -2.191 1.00 95.19 104 LYS A CA 1
ATOM 837 C C . LYS A 1 104 ? 6.348 -3.049 -3.468 1.00 95.19 104 LYS A C 1
ATOM 839 O O . LYS A 1 104 ? 5.473 -2.502 -4.132 1.00 95.19 104 LYS A O 1
ATOM 844 N N . ILE A 1 105 ? 6.834 -4.257 -3.717 1.00 96.75 105 ILE A N 1
ATOM 845 C CA . ILE A 1 105 ? 6.338 -5.161 -4.754 1.00 96.75 105 ILE A CA 1
ATOM 846 C C . ILE A 1 105 ? 5.675 -6.358 -4.066 1.00 96.75 105 ILE A C 1
ATOM 848 O O . ILE A 1 105 ? 6.123 -6.820 -3.011 1.00 96.75 105 ILE A O 1
ATOM 852 N N . LEU A 1 106 ? 4.538 -6.786 -4.602 1.00 96.62 106 LEU A N 1
ATOM 853 C CA . LEU A 1 106 ? 3.824 -7.979 -4.176 1.00 96.62 106 LEU A CA 1
ATOM 854 C C . LEU A 1 106 ? 4.484 -9.195 -4.823 1.00 96.62 106 LEU A C 1
ATOM 856 O O . LEU A 1 106 ? 4.512 -9.282 -6.044 1.00 96.62 106 LEU A O 1
ATOM 860 N N . GLU A 1 107 ? 4.949 -10.132 -4.002 1.00 95.62 107 GLU A N 1
ATOM 861 C CA . GLU A 1 107 ? 5.542 -11.388 -4.466 1.00 95.62 107 GLU A CA 1
ATOM 862 C C . GLU A 1 107 ? 4.574 -12.148 -5.382 1.00 95.62 107 GLU A C 1
ATOM 864 O O . GLU A 1 107 ? 3.402 -12.337 -5.030 1.00 95.62 107 GLU A O 1
ATOM 869 N N . ASN A 1 108 ? 5.067 -12.587 -6.540 1.00 94.00 108 ASN A N 1
ATOM 870 C CA . ASN A 1 108 ? 4.288 -13.238 -7.599 1.00 94.00 108 ASN A CA 1
ATOM 871 C C . ASN A 1 108 ? 3.131 -12.380 -8.159 1.00 94.00 108 ASN A C 1
ATOM 873 O O . ASN A 1 108 ? 2.201 -12.921 -8.756 1.00 94.00 108 ASN A O 1
ATOM 877 N N . GLY A 1 109 ? 3.145 -11.062 -7.943 1.00 95.00 109 GLY A N 1
ATOM 878 C CA . GLY A 1 109 ? 2.166 -10.132 -8.506 1.00 95.00 109 GLY A CA 1
ATOM 879 C C . GLY A 1 109 ? 2.558 -9.623 -9.901 1.00 95.00 109 GLY A C 1
ATOM 880 O O . GLY A 1 109 ? 3.678 -9.853 -10.353 1.00 95.00 109 GLY A O 1
ATOM 881 N N . PRO A 1 110 ? 1.684 -8.850 -10.578 1.00 96.31 110 PRO A N 1
ATOM 882 C CA . PRO A 1 110 ? 1.953 -8.372 -11.937 1.00 96.31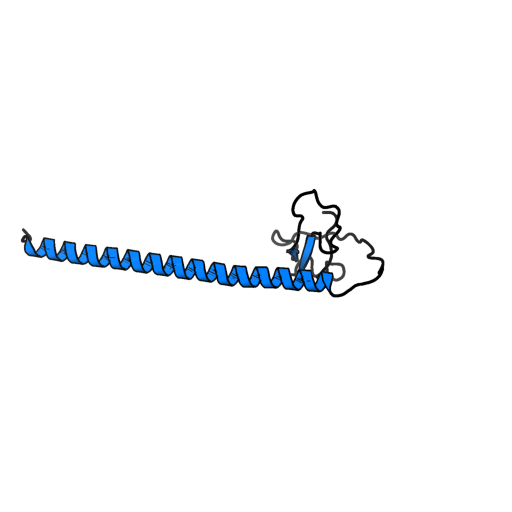 110 PRO A CA 1
ATOM 883 C C . PRO A 1 110 ? 3.242 -7.558 -12.099 1.00 96.31 110 PRO A C 1
ATOM 885 O O . PRO A 1 110 ? 3.871 -7.632 -13.150 1.00 96.31 110 PRO A O 1
ATOM 888 N N . ALA A 1 111 ? 3.641 -6.801 -11.073 1.00 96.88 111 ALA A N 1
ATOM 889 C CA . ALA A 1 111 ? 4.878 -6.021 -11.064 1.00 96.88 111 ALA A CA 1
ATOM 890 C C . ALA A 1 111 ? 6.143 -6.825 -10.703 1.00 96.88 111 ALA A C 1
ATOM 892 O O . ALA A 1 111 ? 7.231 -6.302 -10.909 1.00 96.88 111 ALA A O 1
ATOM 893 N N . ASP A 1 112 ? 6.022 -8.061 -10.206 1.00 96.19 112 ASP A N 1
ATOM 894 C CA . ASP A 1 112 ? 7.134 -8.945 -9.796 1.00 96.19 112 ASP A CA 1
ATOM 895 C C . ASP A 1 112 ? 7.558 -9.889 -10.935 1.00 96.19 112 ASP A C 1
ATOM 897 O O . ASP A 1 112 ? 7.720 -11.100 -10.774 1.00 96.19 112 ASP A O 1
ATOM 901 N N . ARG A 1 113 ? 7.636 -9.349 -12.152 1.00 91.56 113 ARG A N 1
ATOM 902 C CA . ARG A 1 113 ? 8.073 -10.085 -13.348 1.00 91.56 113 ARG A CA 1
ATOM 903 C C . ARG A 1 113 ? 9.550 -9.799 -13.600 1.00 91.56 113 ARG A C 1
ATOM 905 O O . ARG A 1 113 ? 10.092 -8.825 -13.094 1.00 91.56 113 ARG A O 1
ATOM 912 N N . ALA A 1 114 ? 10.207 -10.634 -14.406 1.00 85.44 114 ALA A N 1
ATOM 913 C CA . ALA A 1 114 ? 11.634 -10.476 -14.713 1.00 85.44 114 ALA A CA 1
ATOM 914 C C . ALA A 1 114 ? 11.982 -9.115 -15.359 1.00 85.44 114 ALA A C 1
ATOM 916 O O . ALA A 1 114 ? 13.121 -8.671 -15.273 1.00 85.44 114 ALA A O 1
ATOM 917 N N . ASP A 1 115 ? 11.007 -8.474 -16.000 1.00 88.00 115 ASP A N 1
ATOM 918 C CA . ASP A 1 115 ? 11.041 -7.142 -16.609 1.00 88.00 115 ASP A CA 1
ATOM 919 C C . ASP A 1 115 ? 10.093 -6.151 -15.900 1.00 88.00 115 ASP A C 1
ATOM 921 O O . ASP A 1 115 ? 9.612 -5.191 -16.503 1.00 88.00 115 ASP A O 1
ATOM 925 N N . GLY A 1 116 ? 9.772 -6.433 -14.635 1.00 92.56 116 GLY A N 1
ATOM 926 C CA . GLY A 1 116 ? 8.840 -5.677 -13.809 1.00 92.56 116 GLY A CA 1
ATOM 927 C C . GLY A 1 116 ? 9.438 -4.418 -13.181 1.00 92.56 116 GLY A C 1
ATOM 928 O O . GLY A 1 116 ? 10.439 -3.876 -13.641 1.00 92.56 116 GLY A O 1
ATOM 929 N N . LEU A 1 117 ? 8.780 -3.934 -12.127 1.00 95.69 117 LEU A N 1
ATOM 930 C CA . LEU A 1 117 ? 9.268 -2.792 -11.348 1.00 95.69 117 LEU A CA 1
ATOM 931 C C . LEU A 1 117 ? 10.275 -3.255 -10.301 1.00 95.69 117 LEU A C 1
ATOM 933 O O . LEU A 1 117 ? 10.216 -4.392 -9.840 1.00 95.69 117 LEU A O 1
ATOM 937 N N . GLU A 1 118 ? 11.111 -2.333 -9.8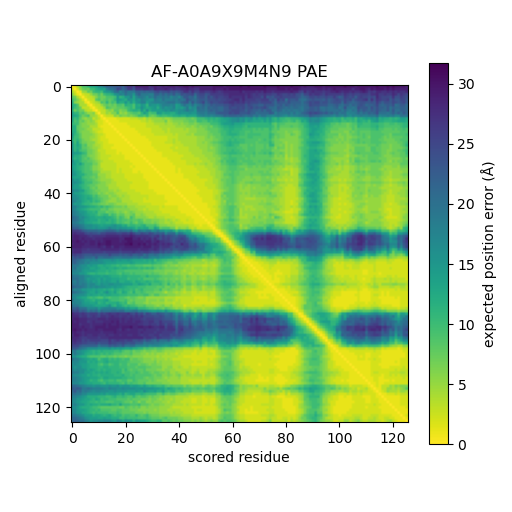39 1.00 93.94 118 GLU A N 1
ATOM 938 C CA . GLU A 1 118 ? 11.966 -2.505 -8.669 1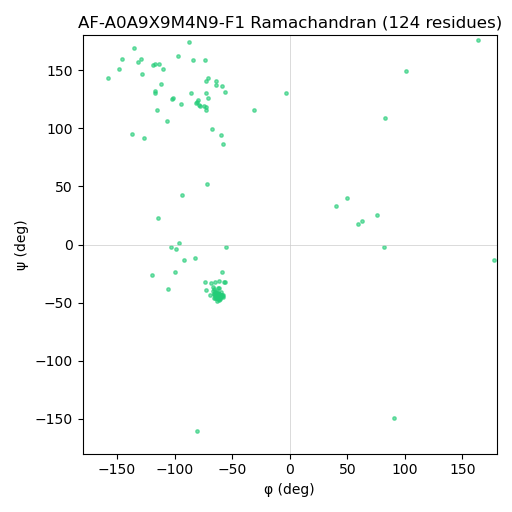.00 93.94 118 GLU A CA 1
ATOM 939 C C . GLU A 1 118 ? 11.608 -1.503 -7.558 1.00 93.94 118 GLU A C 1
ATOM 941 O O . GLU A 1 118 ? 11.040 -0.429 -7.778 1.00 93.94 118 GLU A O 1
ATOM 946 N N . ILE A 1 119 ? 11.925 -1.853 -6.306 1.00 92.94 119 ILE A N 1
ATOM 947 C CA . ILE A 1 119 ? 11.788 -0.911 -5.1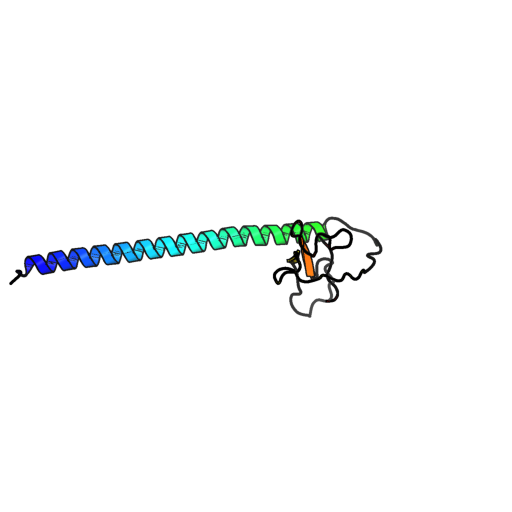86 1.00 92.94 119 ILE A CA 1
ATOM 948 C C . ILE A 1 119 ? 12.756 0.255 -5.427 1.00 92.94 119 ILE A C 1
ATOM 950 O O . ILE A 1 119 ? 13.920 0.026 -5.743 1.00 92.94 119 ILE A O 1
ATOM 954 N N . HIS A 1 120 ? 12.285 1.483 -5.185 1.00 91.25 120 HIS A N 1
ATOM 955 C CA . HIS A 1 120 ? 12.949 2.764 -5.481 1.00 91.25 120 HIS A CA 1
ATOM 956 C C . HIS A 1 120 ? 12.825 3.267 -6.924 1.00 91.25 120 HIS A C 1
ATOM 958 O O . HIS A 1 120 ? 13.236 4.404 -7.178 1.00 91.25 120 HIS A O 1
ATOM 964 N N . ASP A 1 121 ? 12.179 2.525 -7.829 1.00 92.00 121 ASP A N 1
ATOM 965 C CA . ASP A 1 121 ? 11.837 3.065 -9.145 1.00 92.00 121 ASP A CA 1
ATOM 966 C C . ASP A 1 121 ? 10.954 4.306 -9.019 1.00 92.00 121 ASP A C 1
ATOM 968 O O . ASP A 1 121 ? 9.995 4.345 -8.236 1.00 92.00 121 ASP A O 1
ATOM 972 N N . LYS A 1 122 ? 11.278 5.330 -9.814 1.00 91.19 122 LYS A N 1
ATOM 973 C CA . LYS A 1 122 ? 10.510 6.571 -9.906 1.00 91.19 122 LYS A CA 1
ATOM 974 C C . LYS A 1 122 ? 9.529 6.480 -11.068 1.00 91.19 122 LYS A C 1
ATOM 976 O O . LYS A 1 122 ? 9.932 6.356 -12.221 1.00 91.19 122 LYS A O 1
ATOM 981 N N . ILE A 1 123 ? 8.244 6.625 -10.768 1.00 92.56 123 ILE A N 1
ATOM 982 C CA . ILE A 1 123 ? 7.183 6.666 -11.775 1.00 92.56 123 ILE A CA 1
ATOM 983 C C . ILE A 1 123 ? 7.127 8.075 -12.363 1.00 92.56 123 ILE A C 1
ATOM 985 O O . ILE A 1 123 ? 6.962 9.058 -11.634 1.00 92.56 123 ILE A O 1
ATOM 989 N N . ILE A 1 124 ? 7.280 8.161 -13.684 1.00 90.56 124 ILE A N 1
ATOM 990 C CA . ILE A 1 124 ? 7.311 9.425 -14.434 1.00 90.56 124 ILE A CA 1
ATOM 991 C C . ILE A 1 124 ? 6.006 9.649 -15.209 1.00 90.56 124 ILE A C 1
ATOM 993 O O . ILE A 1 124 ? 5.513 10.774 -15.255 1.00 90.56 124 ILE A O 1
ATOM 997 N N . GLU A 1 125 ? 5.437 8.582 -15.773 1.00 90.69 125 GLU A N 1
ATOM 998 C CA . GLU A 1 125 ? 4.233 8.583 -16.610 1.00 90.69 125 GLU A CA 1
ATOM 999 C C . GLU A 1 125 ? 3.471 7.257 -16.418 1.00 90.69 125 GLU A C 1
ATOM 1001 O O . GLU A 1 125 ? 4.091 6.246 -16.075 1.00 90.69 125 GLU A O 1
ATOM 1006 N N . VAL A 1 126 ? 2.140 7.282 -16.582 1.00 92.25 126 VAL A N 1
ATOM 1007 C CA . VAL A 1 126 ? 1.227 6.124 -16.489 1.00 92.25 126 VAL A CA 1
ATOM 1008 C C . VAL A 1 126 ? 0.239 6.164 -17.644 1.00 92.25 126 VAL A C 1
ATOM 1010 O O . VAL A 1 126 ? -0.300 7.267 -17.888 1.00 92.25 126 VAL A O 1
#

Sequence (126 aa):
GRGPRQLVLAWSRREKALRAQLWALRDEAQLTARRYQEKFSQYMAHVRNFARDLGGGHGRDGEHKPFTIVLERENDTLGFNIIGGRPNQNNKEETSAEGIYVSKILENGPADRADGLEIHDKIIEV

Solvent-accessible surface area (backbone atoms only — not comparable to full-atom values): 7889 Å² total; per-residue (Å²): 134,88,55,75,71,61,54,55,54,51,49,52,51,51,53,53,50,52,54,51,50,54,51,53,52,49,52,52,53,52,54,51,51,49,53,50,52,52,52,47,51,53,51,53,50,50,54,53,49,53,54,43,62,68,70,73,70,72,85,72,94,67,83,82,74,88,82,87,75,87,74,64,72,53,97,89,34,53,26,65,42,73,45,75,54,82,80,76,94,81,75,97,64,87,54,94,73,72,43,36,27,31,70,41,71,35,85,87,28,52,25,54,44,102,78,43,70,54,75,71,41,70,64,85,80,133

Organism: Gulo gulo (NCBI:txid48420)

Radius of gyration: 27.08 Å; Cα contacts (8 Å, |Δi|>4): 95; chains: 1; bounding box: 76×40×66 Å

Foldseek 3Di:
DDDPVVVVVVVVVVVVVVVVVVVVVVVVVVVVVVVVVVVVVVVVVLLVVLLCVQVVDDDDDDPPDDDDDDFDQDPNDRFWDWDAADDDDDDPPCPSSHAIFTQDGHVVGRQPDPPHDDGGDGDDDD

Secondary structure (DSSP, 8-state):
---HHHHHHHHHHHHHHHHHHHHHHHHHHHHHHHHHHHHHHHHHHHHHHHHHHHHSS--S----------PPPBTTB-SEEEEE----S------TT-SEEEEEE-TTSTT-STTS--TTPEE---

Mean predicted aligned error: 10.05 Å

InterPro domains:
  IPR001478 PDZ domain [PF00595] (69-126)
  IPR001478 PDZ domain [PS50106] (68-126)
  IPR036034 PDZ superfamily [G3DSA:2.30.42.10] (60-126)
  IPR036034 PDZ superfamily [SSF50156] (60-126)
  IPR050614 Synaptic Scaffolding LAP/MAGUK Families [PTHR23119] (60-126)

pLDDT: mean 83.73, std 16.22, range [48.84, 98.31]

Nearest PDB structures (foldseek):
  1uhp-assembly1_A  TM=6.832E-01  e=4.996E-03  Homo sapiens
  6ubh-assembly1_A  TM=7.449E-01  e=4.584E-02  Homo sapiens
  4wyu-assembly2_B  TM=6.392E-01  e=1.536E-01  Homo sapiens
  1n7t-assembly1_A  TM=6.229E-01  e=1.255E-01  Homo sapiens